Protein AF-A0ABD5S3D5-F1 (afdb_monomer)

Sequence (68 aa):
MLAHGMVHTYELSIPIFVTIWLTEFDSIDLLVTQLPVTTATVGAVVTGGYALFGLGALPGGVVVDRIG

pLDDT: mean 93.39, std 4.2, range [76.0, 98.0]

Mean predicted aligned error: 4.03 Å

Solvent-accessible surface area (ba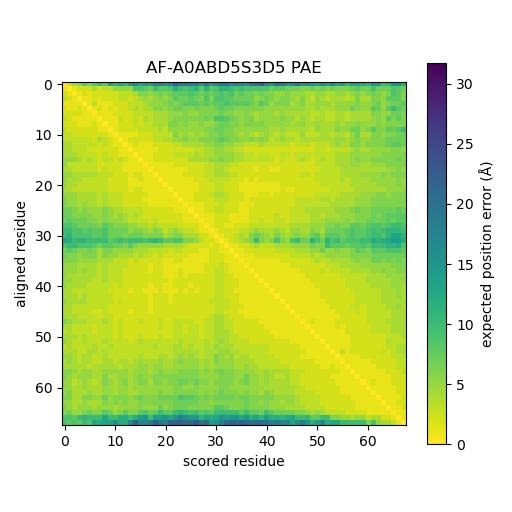ckbone atoms only — not comparable to full-atom values): 4018 Å² total; per-residue (Å²): 107,69,72,62,52,50,51,55,59,57,56,57,47,51,73,63,43,54,61,51,48,60,72,78,36,68,62,47,83,53,98,88,49,76,44,66,48,40,74,67,52,53,48,51,54,53,49,51,53,52,50,54,51,56,64,46,47,59,58,50,50,57,48,41,76,73,77,103

Radius of gyration: 15.67 Å; Cα contacts (8 Å, |Δi|>4): 25; chains: 1; bounding box: 30×29×39 Å

Secondary structure (DSSP, 8-state):
-HHHHHHHHHHTHHHHHHHHHHHH-SEEEETTEEEE--HHHHHHHHHHHHHHHHHHHHHHHHHHHHH-

Organism: NCBI:txid1776492

Foldseek 3Di:
DVVVVVVVVVVVVLVVCLVVCLVVAQWDDDPVDIDGNDPVVSVVVNVVVVVVVVVCVVVVVVVVVPPD

Structure (mmCIF, N/CA/C/O backbone):
data_AF-A0ABD5S3D5-F1
#
_entry.id   AF-A0ABD5S3D5-F1
#
loop_
_atom_site.group_PDB
_atom_site.id
_atom_site.type_symbol
_atom_site.label_atom_id
_atom_site.label_alt_id
_atom_site.label_comp_id
_atom_site.label_asym_id
_atom_site.label_entity_id
_atom_site.label_seq_id
_atom_site.pdbx_PDB_ins_code
_atom_site.Cartn_x
_atom_site.Cartn_y
_atom_site.Cartn_z
_atom_site.occupancy
_atom_site.B_iso_or_equiv
_atom_site.auth_seq_id
_atom_site.auth_comp_id
_atom_site.auth_asym_id
_atom_site.auth_atom_id
_atom_site.pdbx_PDB_model_num
ATOM 1 N N . MET A 1 1 ? 8.807 9.276 -18.071 1.00 81.50 1 MET A N 1
ATOM 2 C CA . MET A 1 1 ? 8.463 10.040 -16.848 1.00 81.50 1 MET A CA 1
ATOM 3 C C . MET A 1 1 ? 6.976 10.007 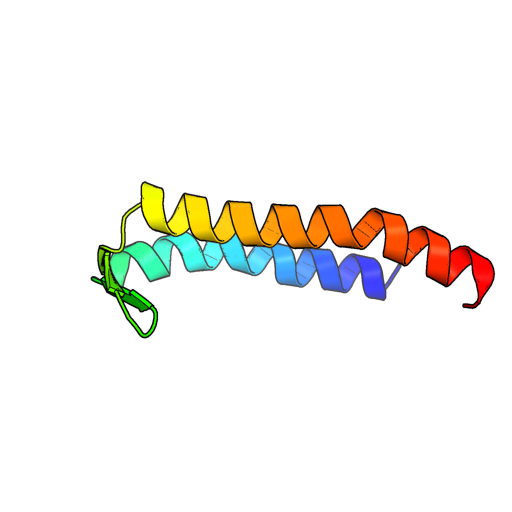-16.507 1.00 81.50 1 MET A C 1
ATOM 5 O O . MET A 1 1 ? 6.685 9.757 -15.350 1.00 81.50 1 MET A O 1
ATOM 9 N N . LEU A 1 2 ? 6.035 10.155 -17.457 1.00 89.00 2 LEU A N 1
ATOM 10 C CA . LEU A 1 2 ? 4.587 10.068 -17.164 1.00 89.00 2 LEU A CA 1
ATOM 11 C C . LEU A 1 2 ? 4.161 8.768 -16.457 1.00 89.00 2 LEU A C 1
ATOM 13 O O . LEU A 1 2 ? 3.559 8.840 -15.395 1.00 89.00 2 LEU A O 1
ATOM 17 N N . ALA A 1 3 ? 4.517 7.596 -16.995 1.00 83.69 3 ALA A N 1
ATOM 18 C CA . ALA A 1 3 ? 4.165 6.306 -16.384 1.00 83.69 3 ALA A CA 1
ATOM 19 C C . ALA A 1 3 ? 4.679 6.171 -14.940 1.00 83.69 3 ALA A C 1
ATOM 21 O O . ALA A 1 3 ? 3.934 5.797 -14.043 1.00 83.69 3 ALA A O 1
ATOM 22 N N . HIS A 1 4 ? 5.930 6.566 -14.705 1.00 84.56 4 HIS A N 1
ATOM 23 C CA . HIS A 1 4 ? 6.531 6.588 -13.373 1.00 84.56 4 HIS A CA 1
ATOM 24 C C . HIS A 1 4 ? 5.826 7.580 -12.425 1.00 84.56 4 HIS A C 1
ATOM 26 O O . HIS A 1 4 ? 5.516 7.239 -11.290 1.00 84.56 4 HIS A O 1
ATOM 32 N N . GLY A 1 5 ? 5.491 8.785 -12.900 1.00 87.06 5 GLY A N 1
ATOM 33 C CA . GLY A 1 5 ? 4.731 9.766 -12.117 1.00 87.06 5 GLY A CA 1
ATOM 34 C C . GLY A 1 5 ? 3.311 9.304 -11.772 1.00 87.06 5 GLY A C 1
ATOM 35 O O . GLY A 1 5 ? 2.824 9.586 -10.678 1.00 87.06 5 GLY A O 1
ATOM 36 N N . MET A 1 6 ? 2.658 8.547 -12.661 1.00 89.25 6 MET A N 1
ATOM 37 C CA . MET A 1 6 ? 1.359 7.931 -12.370 1.00 89.25 6 MET A CA 1
ATOM 38 C C . MET A 1 6 ? 1.469 6.893 -11.251 1.00 89.25 6 MET A C 1
ATOM 40 O O . MET A 1 6 ? 0.639 6.911 -10.350 1.00 89.25 6 MET A O 1
ATOM 44 N N . VAL A 1 7 ? 2.508 6.046 -11.255 1.00 88.25 7 VAL A N 1
ATOM 45 C CA . VAL A 1 7 ? 2.749 5.074 -10.171 1.00 88.25 7 VAL A CA 1
ATOM 46 C C . VAL A 1 7 ? 2.805 5.781 -8.820 1.00 88.25 7 VAL A C 1
ATOM 48 O O . VAL A 1 7 ? 2.028 5.440 -7.935 1.00 88.25 7 VAL A O 1
ATOM 51 N N . HIS A 1 8 ? 3.637 6.815 -8.684 1.00 88.81 8 HIS A N 1
ATOM 52 C CA . HIS A 1 8 ? 3.745 7.552 -7.423 1.00 88.81 8 HIS A CA 1
ATOM 53 C C . HIS A 1 8 ? 2.457 8.294 -7.048 1.00 88.81 8 HIS A C 1
ATOM 55 O O . HIS A 1 8 ? 2.113 8.374 -5.874 1.00 88.81 8 HIS A O 1
ATOM 61 N N . THR A 1 9 ? 1.696 8.793 -8.027 1.00 88.94 9 THR A N 1
ATOM 62 C CA . THR A 1 9 ? 0.389 9.417 -7.758 1.00 88.94 9 THR A CA 1
ATOM 63 C C . THR A 1 9 ? -0.569 8.426 -7.097 1.00 88.94 9 THR A C 1
ATOM 65 O O . THR A 1 9 ? -1.233 8.764 -6.119 1.00 88.94 9 THR A O 1
ATOM 68 N N . TYR A 1 10 ? -0.620 7.190 -7.595 1.00 87.38 10 TYR A N 1
ATOM 69 C CA . TYR A 1 10 ? -1.474 6.155 -7.017 1.00 87.38 10 TYR A CA 1
ATOM 70 C C . TYR A 1 10 ? -0.896 5.558 -5.731 1.00 87.38 10 TYR A C 1
ATOM 72 O O . TYR A 1 10 ? -1.661 5.211 -4.837 1.00 87.38 10 TYR A O 1
ATOM 80 N N . GLU A 1 11 ? 0.425 5.506 -5.580 1.00 90.38 11 GLU A N 1
ATOM 81 C CA . GLU A 1 11 ? 1.098 5.079 -4.348 1.00 90.38 11 GLU A CA 1
ATOM 82 C C . GLU A 1 11 ? 0.667 5.922 -3.135 1.00 90.38 11 GLU A C 1
ATOM 84 O O . GLU A 1 11 ? 0.357 5.392 -2.066 1.00 90.38 11 GLU A O 1
ATOM 89 N N . LEU A 1 12 ? 0.530 7.239 -3.333 1.00 88.94 12 LEU A N 1
ATOM 90 C CA . LEU A 1 12 ? 0.078 8.177 -2.301 1.00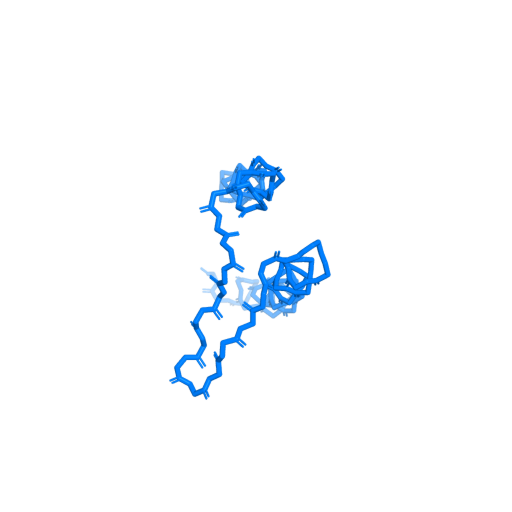 88.94 12 LEU A CA 1
ATOM 91 C C . LEU A 1 12 ? -1.376 7.966 -1.854 1.00 88.94 12 LEU A C 1
ATOM 93 O O . LEU A 1 12 ? -1.765 8.479 -0.805 1.00 88.94 12 LEU A O 1
ATOM 97 N N . SER A 1 13 ? -2.181 7.197 -2.593 1.00 91.31 13 SER A N 1
ATOM 98 C CA . SER A 1 13 ? -3.543 6.870 -2.160 1.00 91.31 13 SER A CA 1
ATOM 99 C C . SER A 1 13 ? -3.558 5.959 -0.929 1.00 91.31 13 SER A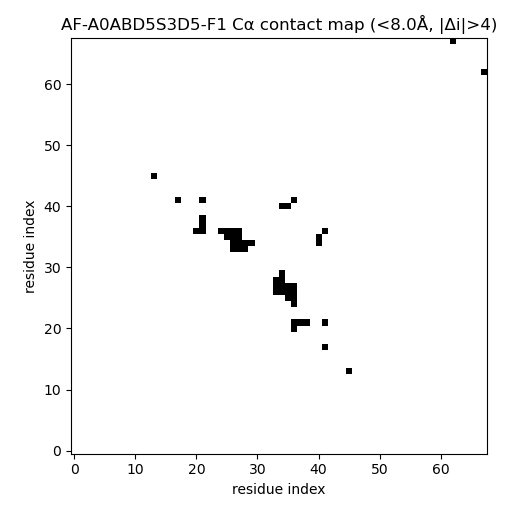 C 1
ATOM 101 O O . SER A 1 13 ? -4.437 6.099 -0.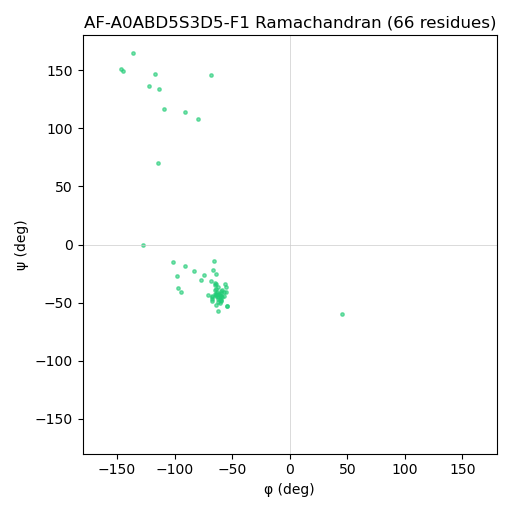081 1.00 91.31 13 SER A O 1
ATOM 103 N N . ILE A 1 14 ? -2.563 5.077 -0.769 1.00 94.31 14 ILE A N 1
ATOM 104 C CA . ILE A 1 14 ? -2.544 4.109 0.334 1.00 94.31 14 ILE A CA 1
ATOM 105 C C . ILE A 1 14 ? -2.457 4.803 1.702 1.00 94.31 14 ILE A C 1
ATOM 107 O O . ILE A 1 14 ? -3.323 4.536 2.533 1.00 94.31 14 ILE A O 1
ATOM 111 N N . PRO A 1 15 ? -1.506 5.722 1.966 1.00 91.38 15 PRO A N 1
ATOM 112 C CA . PRO A 1 15 ? -1.467 6.445 3.239 1.00 91.38 15 PRO A CA 1
ATOM 113 C C . PRO A 1 15 ? -2.761 7.201 3.571 1.00 91.38 15 PRO A C 1
ATOM 115 O O . PRO A 1 15 ? -3.134 7.275 4.739 1.00 91.38 15 PRO A O 1
ATOM 118 N N . ILE A 1 16 ? -3.452 7.735 2.556 1.00 91.44 16 ILE A N 1
ATOM 119 C CA . ILE A 1 16 ? -4.731 8.439 2.729 1.00 91.44 16 ILE A CA 1
ATOM 120 C C . ILE A 1 16 ? -5.820 7.462 3.174 1.00 91.44 16 ILE A C 1
ATOM 122 O O . ILE A 1 16 ? -6.585 7.761 4.087 1.00 91.44 16 ILE A O 1
ATOM 126 N N . PHE A 1 17 ? -5.893 6.292 2.544 1.00 94.94 17 PHE A N 1
ATOM 127 C CA . PHE A 1 17 ? -6.956 5.336 2.820 1.00 94.94 17 PHE A CA 1
ATOM 128 C C . PHE A 1 17 ? -6.707 4.447 4.038 1.00 94.94 17 PHE A C 1
ATOM 130 O O . PHE A 1 17 ? -7.676 3.982 4.622 1.00 94.94 17 PHE A O 1
ATOM 137 N N . VAL A 1 18 ? -5.461 4.238 4.478 1.00 96.62 18 VAL A N 1
ATOM 138 C CA . VAL A 1 18 ? -5.162 3.416 5.669 1.00 96.62 18 VAL A CA 1
ATOM 139 C C . VAL A 1 18 ? -5.906 3.915 6.908 1.00 96.62 18 VAL A C 1
ATOM 141 O O . VAL A 1 18 ? -6.429 3.105 7.670 1.00 96.62 18 VAL A O 1
ATOM 144 N N . THR A 1 19 ? -5.993 5.231 7.104 1.00 95.06 19 THR A N 1
ATOM 145 C CA . THR A 1 19 ? -6.737 5.806 8.233 1.00 95.06 19 THR A CA 1
ATOM 146 C C . THR A 1 19 ? -8.234 5.558 8.094 1.00 95.06 19 THR A C 1
ATOM 148 O O . THR A 1 19 ? -8.855 5.116 9.052 1.00 95.06 19 THR A O 1
ATOM 151 N N . ILE A 1 20 ? -8.786 5.762 6.897 1.00 96.56 20 ILE A N 1
ATOM 152 C CA . ILE A 1 20 ? -10.203 5.534 6.588 1.00 96.56 20 ILE A CA 1
ATOM 153 C C . ILE A 1 20 ? -10.564 4.055 6.765 1.00 96.56 20 ILE A C 1
ATOM 155 O O . ILE A 1 20 ? -11.595 3.726 7.335 1.00 96.56 20 ILE A O 1
ATOM 159 N N . TRP A 1 21 ? -9.718 3.130 6.317 1.00 97.12 21 TRP A N 1
ATOM 160 C CA . TRP A 1 21 ? -10.000 1.702 6.433 1.00 97.12 21 TRP A CA 1
ATOM 161 C C . TRP A 1 21 ? -10.051 1.234 7.882 1.00 97.12 21 TRP A C 1
ATOM 163 O O . TRP A 1 21 ? -10.908 0.428 8.220 1.00 97.12 21 TRP A O 1
ATOM 173 N N . LEU A 1 22 ? -9.161 1.758 8.729 1.00 97.19 22 LEU A N 1
ATOM 174 C CA . LEU A 1 22 ? -9.146 1.451 10.158 1.00 97.19 22 LEU A CA 1
ATOM 175 C C . LEU A 1 22 ? -10.374 1.991 10.904 1.00 97.19 22 LEU A C 1
ATOM 177 O O . LEU A 1 22 ? -10.656 1.500 11.993 1.00 97.19 22 LEU A O 1
ATOM 181 N N . THR A 1 23 ? -11.067 3.002 10.368 1.00 97.62 23 THR A N 1
ATOM 182 C CA . THR A 1 23 ? -12.263 3.581 10.999 1.00 97.62 23 THR A CA 1
ATOM 183 C C . THR A 1 23 ? -13.563 3.022 10.442 1.00 97.62 23 THR A C 1
ATOM 185 O O . THR A 1 23 ? -14.514 2.858 11.196 1.00 97.62 23 THR A O 1
ATOM 188 N N . GLU A 1 24 ? -13.621 2.755 9.138 1.00 98.00 24 GLU A N 1
ATOM 189 C CA . GLU A 1 24 ? -14.862 2.380 8.450 1.00 98.00 24 GLU A CA 1
ATOM 190 C C . GLU A 1 24 ? -15.111 0.869 8.406 1.00 98.00 24 GLU A C 1
ATOM 192 O O . GLU A 1 24 ? -16.237 0.443 8.151 1.00 98.00 24 GLU A O 1
ATOM 197 N N . PHE A 1 25 ? -14.083 0.044 8.621 1.00 97.31 25 PHE A N 1
ATOM 198 C CA . PHE A 1 25 ? -14.210 -1.408 8.537 1.00 97.31 25 PHE A CA 1
ATOM 199 C C . PHE A 1 25 ? -13.807 -2.084 9.841 1.00 97.31 25 PHE A C 1
ATOM 201 O O . PHE A 1 25 ? -12.757 -1.794 10.403 1.00 97.31 25 PHE A O 1
ATOM 208 N N . ASP A 1 26 ? -14.603 -3.070 10.253 1.00 97.19 26 ASP A N 1
ATOM 209 C CA . ASP A 1 26 ? -14.321 -3.891 11.435 1.00 97.19 26 ASP A CA 1
ATOM 210 C C . ASP A 1 26 ? -13.657 -5.230 11.080 1.00 97.19 26 ASP A C 1
ATOM 212 O O . ASP A 1 26 ? -12.925 -5.818 11.883 1.00 97.19 26 ASP A O 1
ATOM 216 N N . SER A 1 27 ? -13.901 -5.745 9.868 1.00 96.50 27 SER A N 1
ATOM 217 C CA . SER A 1 27 ? -13.405 -7.057 9.446 1.00 96.50 27 SER A CA 1
ATOM 218 C C . SER A 1 27 ? -13.066 -7.145 7.956 1.00 96.50 27 SER A C 1
ATOM 220 O O . SER A 1 27 ? -13.643 -6.449 7.126 1.00 96.50 27 SER A O 1
ATOM 222 N N . ILE A 1 28 ? -12.101 -8.009 7.643 1.00 94.50 28 ILE A N 1
ATOM 223 C CA . ILE A 1 28 ? -11.632 -8.371 6.306 1.00 94.50 28 ILE A CA 1
ATOM 224 C C . ILE A 1 28 ? -12.100 -9.797 6.037 1.00 94.50 28 ILE A C 1
ATOM 226 O O . ILE A 1 28 ? -11.665 -10.727 6.720 1.00 94.50 28 ILE A O 1
ATOM 230 N N . ASP A 1 29 ? -12.953 -9.970 5.035 1.00 94.25 29 ASP A N 1
ATOM 231 C CA . ASP A 1 29 ? -13.450 -11.279 4.621 1.00 94.25 29 ASP A CA 1
ATOM 232 C C . ASP A 1 29 ? -12.544 -11.868 3.528 1.00 94.25 29 ASP A C 1
ATOM 234 O O . ASP A 1 29 ? -12.428 -11.331 2.425 1.00 94.25 29 ASP A O 1
ATOM 238 N N . LEU A 1 30 ? -11.862 -12.968 3.837 1.00 90.25 30 LEU A N 1
ATOM 239 C CA . LEU A 1 30 ? -10.929 -13.661 2.950 1.00 90.25 30 LEU A CA 1
ATOM 240 C C . LEU A 1 30 ? -11.469 -15.046 2.601 1.00 90.25 30 LEU A C 1
ATOM 242 O O . LEU A 1 30 ? -10.886 -16.021 3.058 1.00 90.25 30 LEU A O 1
ATOM 246 N N . LEU A 1 31 ? -12.542 -15.130 1.803 1.00 92.62 31 LEU A N 1
ATOM 247 C CA . LEU A 1 31 ? -13.217 -16.331 1.251 1.00 92.62 31 LEU A CA 1
ATOM 248 C C . LEU A 1 31 ? -13.476 -17.504 2.229 1.00 92.62 31 LEU A C 1
ATOM 250 O O . LEU A 1 31 ? -14.609 -17.936 2.391 1.00 92.62 31 LEU A O 1
ATOM 254 N N . VAL A 1 32 ? -12.423 -18.056 2.824 1.00 94.94 32 VAL A N 1
ATOM 255 C CA . VAL A 1 32 ? -12.378 -19.128 3.822 1.00 94.94 32 VAL A CA 1
ATOM 256 C C . VAL A 1 32 ? -12.167 -18.640 5.265 1.00 94.94 32 VAL A C 1
ATOM 258 O O . VAL A 1 32 ? -12.367 -19.421 6.191 1.00 94.94 32 VAL A O 1
ATOM 261 N N . THR A 1 33 ? -11.741 -17.393 5.490 1.00 94.25 33 THR A N 1
ATOM 262 C CA . THR A 1 33 ? -11.431 -16.857 6.831 1.00 94.25 33 THR A CA 1
ATOM 263 C C . THR A 1 33 ? -11.792 -15.384 6.955 1.00 94.25 33 THR A C 1
ATOM 265 O O . THR A 1 33 ? -11.617 -14.645 5.997 1.00 94.25 33 THR A O 1
ATOM 268 N N . GLN A 1 34 ? -12.170 -14.932 8.150 1.00 96.19 34 GLN A N 1
ATOM 269 C CA . GLN A 1 34 ? -12.394 -13.518 8.455 1.00 96.19 34 GLN A CA 1
ATOM 270 C C . GLN A 1 34 ? -11.336 -13.026 9.454 1.00 96.19 34 GLN A C 1
ATOM 272 O O . GLN A 1 34 ? -11.056 -13.700 10.447 1.00 96.19 34 GLN A O 1
ATOM 277 N N . LEU A 1 35 ? -10.741 -11.861 9.197 1.00 96.19 35 LEU A N 1
ATOM 278 C CA . LEU A 1 35 ? -9.743 -11.227 10.065 1.00 96.19 35 LEU A CA 1
ATOM 279 C C . LEU A 1 35 ? -10.260 -9.879 10.584 1.00 96.19 35 LEU A C 1
ATOM 281 O O . LEU A 1 35 ? -10.953 -9.185 9.847 1.00 96.19 35 LEU A O 1
ATOM 285 N N . PRO A 1 36 ? -9.919 -9.453 11.810 1.00 97.12 36 PRO A N 1
ATOM 286 C CA . PRO A 1 36 ? -10.244 -8.106 12.268 1.00 97.12 36 PRO A CA 1
ATOM 287 C C . PRO A 1 36 ? -9.429 -7.055 11.505 1.00 97.12 36 PRO A C 1
ATOM 289 O O . PRO A 1 36 ? -8.256 -7.272 11.173 1.00 97.12 36 PRO A O 1
ATOM 292 N N . VAL A 1 37 ? -10.024 -5.889 11.274 1.00 97.81 37 VAL A N 1
ATOM 293 C CA . VAL A 1 37 ? -9.308 -4.726 10.742 1.00 97.81 37 VAL A CA 1
ATOM 294 C C . VAL A 1 37 ? -8.552 -4.070 11.893 1.00 97.81 37 VAL A C 1
ATOM 296 O O . VAL A 1 37 ? -9.120 -3.492 12.810 1.00 97.81 37 VAL A O 1
ATOM 299 N N . THR A 1 38 ? -7.234 -4.218 11.875 1.00 97.88 38 THR A N 1
ATOM 300 C CA . THR A 1 38 ? -6.317 -3.659 12.869 1.00 97.88 38 THR A CA 1
ATOM 301 C C . THR A 1 38 ? -5.125 -3.050 12.147 1.00 97.88 38 THR A C 1
ATOM 303 O O . THR A 1 38 ? -4.865 -3.354 10.981 1.00 97.88 38 THR A O 1
ATOM 306 N N . THR A 1 39 ? -4.340 -2.233 12.844 1.00 97.50 39 THR A N 1
ATOM 307 C CA . THR A 1 39 ? -3.088 -1.691 12.292 1.00 97.50 39 THR A CA 1
ATOM 308 C C . THR A 1 39 ? -2.150 -2.797 11.807 1.00 97.50 39 THR A C 1
ATOM 310 O O . THR A 1 39 ? -1.513 -2.649 10.766 1.00 97.50 39 THR A O 1
ATOM 313 N N . ALA A 1 40 ? -2.109 -3.931 12.514 1.00 97.38 40 ALA A N 1
ATOM 314 C CA . ALA A 1 40 ? -1.301 -5.083 12.137 1.00 97.38 40 ALA A CA 1
ATOM 315 C C . ALA A 1 40 ? -1.796 -5.752 10.846 1.00 97.38 40 ALA A C 1
ATOM 317 O O . ALA A 1 40 ? -0.992 -6.021 9.956 1.00 97.38 40 ALA A O 1
ATOM 318 N N . THR A 1 41 ? -3.103 -6.002 10.713 1.00 96.81 41 THR A N 1
ATOM 319 C CA . THR A 1 41 ? -3.652 -6.683 9.529 1.00 96.81 41 THR A CA 1
ATOM 320 C C . THR A 1 41 ? -3.606 -5.784 8.294 1.00 96.81 41 THR A C 1
ATOM 322 O O . THR A 1 41 ? -3.136 -6.224 7.247 1.00 96.81 41 THR A O 1
ATOM 325 N N . VAL A 1 42 ? -3.971 -4.504 8.421 1.00 96.62 42 VAL A N 1
ATOM 326 C CA . VAL A 1 42 ? -3.844 -3.516 7.334 1.00 96.62 42 VAL A CA 1
ATOM 327 C C . VAL A 1 42 ? -2.377 -3.331 6.935 1.00 96.62 42 VAL A C 1
ATOM 329 O O . VAL A 1 42 ? -2.051 -3.371 5.750 1.00 96.62 42 VAL A O 1
ATOM 332 N N . GLY A 1 43 ? -1.471 -3.205 7.910 1.00 95.94 43 GLY A N 1
ATOM 333 C CA . GLY A 1 43 ? -0.035 -3.087 7.659 1.00 95.94 43 GLY A CA 1
ATOM 334 C C . GLY A 1 43 ? 0.544 -4.294 6.920 1.00 95.94 43 GLY A C 1
ATOM 335 O O . GLY A 1 43 ? 1.320 -4.121 5.980 1.00 95.94 43 GLY A O 1
ATOM 336 N N . ALA A 1 44 ? 0.135 -5.511 7.287 1.00 96.25 44 ALA A N 1
ATOM 337 C CA . ALA A 1 44 ? 0.552 -6.733 6.606 1.00 96.25 44 ALA A CA 1
ATOM 338 C C . ALA A 1 44 ? 0.065 -6.777 5.148 1.00 96.25 44 ALA A C 1
ATOM 340 O O . ALA A 1 44 ? 0.854 -7.084 4.254 1.00 96.25 44 ALA A O 1
ATOM 341 N N . VAL A 1 45 ? -1.197 -6.414 4.891 1.00 95.12 45 VAL A N 1
ATOM 342 C CA . VAL A 1 45 ? -1.766 -6.359 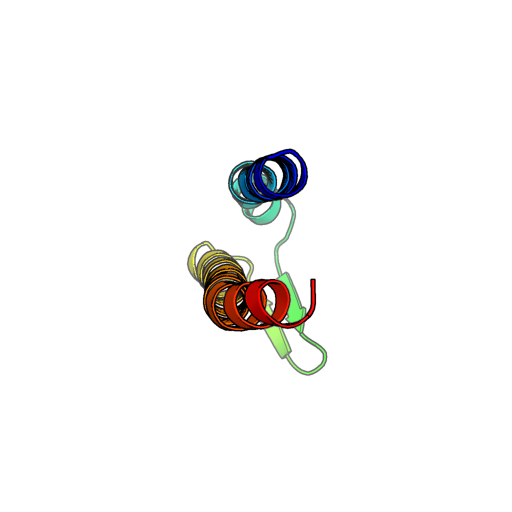3.532 1.00 95.12 45 VAL A CA 1
ATOM 343 C C . VAL A 1 45 ? -1.029 -5.336 2.669 1.00 95.12 45 VAL A C 1
ATOM 345 O O . VAL A 1 45 ? -0.581 -5.664 1.571 1.00 95.12 45 VAL A O 1
ATOM 348 N N . VAL A 1 46 ? -0.848 -4.115 3.180 1.00 95.62 46 VAL A N 1
ATOM 349 C CA . VAL A 1 46 ? -0.141 -3.039 2.472 1.00 95.62 46 VAL A CA 1
ATOM 350 C C . VAL A 1 46 ? 1.303 -3.444 2.174 1.00 95.62 46 VAL A C 1
ATOM 352 O O . VAL A 1 46 ? 1.757 -3.321 1.038 1.00 95.62 46 VAL A O 1
ATOM 355 N N . THR A 1 47 ? 2.010 -3.995 3.163 1.00 95.94 47 THR A N 1
ATOM 356 C CA . THR A 1 47 ? 3.392 -4.473 2.997 1.00 95.94 47 THR A CA 1
ATOM 357 C C . THR A 1 47 ? 3.477 -5.583 1.954 1.00 95.94 47 THR A C 1
ATOM 359 O O . THR A 1 47 ? 4.359 -5.550 1.100 1.00 95.94 47 THR A O 1
ATOM 362 N N . GLY A 1 48 ? 2.548 -6.543 1.981 1.00 96.81 48 GLY A N 1
ATOM 363 C CA . GLY A 1 48 ? 2.471 -7.611 0.986 1.00 96.81 48 GLY A CA 1
ATOM 364 C C . GLY A 1 48 ? 2.279 -7.069 -0.432 1.00 96.81 48 GLY A C 1
ATOM 365 O O . GLY A 1 48 ? 2.992 -7.478 -1.346 1.00 96.81 48 GLY A O 1
ATOM 366 N N . GLY A 1 49 ? 1.382 -6.095 -0.608 1.00 93.38 49 GLY A N 1
ATOM 367 C CA . GLY A 1 49 ? 1.172 -5.420 -1.890 1.00 93.38 49 GLY A CA 1
ATOM 368 C C . GLY A 1 49 ? 2.433 -4.718 -2.404 1.00 93.38 49 GLY A C 1
ATOM 369 O O . GLY A 1 49 ? 2.841 -4.942 -3.544 1.00 93.38 49 GLY A O 1
ATOM 370 N N . TYR A 1 50 ? 3.101 -3.936 -1.550 1.00 92.88 50 TYR A N 1
ATOM 371 C CA . TYR A 1 50 ? 4.357 -3.266 -1.905 1.00 92.88 50 TYR A CA 1
ATOM 372 C C . TYR A 1 50 ? 5.493 -4.241 -2.206 1.00 92.88 50 TYR A C 1
ATOM 374 O O . TYR A 1 50 ? 6.269 -4.006 -3.131 1.00 92.88 50 TYR A O 1
ATOM 382 N N . ALA A 1 51 ? 5.584 -5.348 -1.468 1.00 96.00 51 ALA A N 1
ATOM 383 C CA . ALA A 1 51 ? 6.574 -6.382 -1.729 1.00 96.00 51 ALA A CA 1
ATOM 384 C C . ALA A 1 51 ? 6.367 -6.996 -3.120 1.00 96.00 51 ALA A C 1
ATOM 386 O O . ALA A 1 51 ? 7.321 -7.086 -3.888 1.00 96.00 51 ALA A O 1
ATOM 387 N N . LEU A 1 52 ? 5.129 -7.353 -3.481 1.00 95.56 52 LEU A N 1
ATOM 388 C CA . LEU A 1 52 ? 4.808 -7.870 -4.815 1.00 95.56 52 LEU A CA 1
ATOM 389 C C . LEU A 1 52 ? 5.112 -6.847 -5.916 1.00 95.56 52 LEU A C 1
ATOM 391 O O . LEU A 1 52 ? 5.701 -7.205 -6.935 1.00 95.56 52 LEU A O 1
ATOM 395 N N . PHE A 1 53 ? 4.767 -5.576 -5.697 1.00 91.94 53 PHE A N 1
ATOM 396 C CA . PHE A 1 53 ? 5.084 -4.496 -6.630 1.00 91.94 53 PHE A CA 1
ATOM 397 C C . PHE A 1 53 ? 6.600 -4.339 -6.833 1.00 91.94 53 PHE A C 1
ATOM 399 O O . PHE A 1 53 ? 7.079 -4.352 -7.966 1.00 91.94 53 PHE A O 1
ATOM 406 N N . GLY A 1 54 ? 7.370 -4.257 -5.745 1.00 92.12 54 GLY A N 1
ATOM 407 C CA . GLY A 1 54 ? 8.827 -4.130 -5.797 1.00 92.12 54 GLY A CA 1
ATOM 408 C C . GLY A 1 54 ? 9.505 -5.339 -6.445 1.00 92.12 54 GLY A C 1
ATOM 409 O O . GLY A 1 54 ? 10.400 -5.174 -7.274 1.00 92.12 54 GLY A O 1
ATOM 410 N N . LEU A 1 55 ? 9.035 -6.552 -6.137 1.00 96.56 55 LEU A N 1
ATOM 411 C CA . LEU A 1 55 ? 9.503 -7.783 -6.779 1.00 96.56 55 LEU A CA 1
ATOM 412 C C . LEU A 1 55 ? 9.217 -7.792 -8.283 1.00 96.56 55 LEU A C 1
ATOM 414 O O . LEU A 1 55 ? 10.041 -8.292 -9.041 1.00 96.56 55 LEU A O 1
ATOM 418 N N . GLY A 1 56 ? 8.082 -7.240 -8.719 1.00 94.44 56 GLY A N 1
ATOM 419 C CA . GLY A 1 56 ? 7.729 -7.109 -10.133 1.00 94.44 56 GLY A CA 1
ATOM 420 C C . GLY A 1 56 ? 8.496 -6.005 -10.869 1.00 94.44 56 GLY A C 1
ATOM 421 O O . GLY A 1 56 ? 8.717 -6.116 -12.075 1.00 94.44 56 GLY A O 1
ATOM 422 N N . ALA A 1 57 ? 8.952 -4.967 -10.164 1.00 92.31 57 ALA A N 1
ATOM 423 C CA . ALA A 1 57 ? 9.623 -3.820 -10.772 1.00 92.31 57 ALA A CA 1
ATOM 424 C C . ALA A 1 57 ? 10.955 -4.192 -11.448 1.00 92.31 57 ALA A C 1
ATOM 426 O O . ALA A 1 57 ? 11.216 -3.755 -12.569 1.00 92.31 57 ALA A O 1
ATOM 427 N N . LEU A 1 58 ? 11.777 -5.032 -10.807 1.00 93.31 58 LEU A N 1
ATOM 428 C CA . LEU A 1 58 ? 13.061 -5.482 -11.362 1.00 93.31 58 LEU A CA 1
ATOM 429 C C . LEU A 1 58 ? 12.899 -6.284 -12.675 1.00 93.31 58 LEU A C 1
ATOM 431 O O . LEU A 1 58 ? 13.472 -5.873 -13.686 1.00 93.31 58 LEU A O 1
ATOM 435 N N . PRO A 1 59 ? 12.142 -7.401 -12.723 1.00 95.31 59 PRO A N 1
ATOM 436 C CA . PRO A 1 59 ? 11.942 -8.140 -13.964 1.00 95.31 59 PRO A CA 1
ATOM 437 C C . PRO A 1 59 ? 11.180 -7.315 -15.004 1.00 95.31 59 PRO A C 1
ATOM 439 O O . PRO A 1 59 ? 11.496 -7.420 -16.185 1.00 95.31 59 PRO A O 1
ATOM 442 N N . GLY A 1 60 ? 10.231 -6.466 -14.590 1.00 92.44 60 GLY A N 1
ATOM 443 C CA . GLY A 1 60 ? 9.529 -5.551 -15.492 1.00 92.44 60 GLY A CA 1
ATOM 444 C C . GLY A 1 60 ? 10.485 -4.601 -16.216 1.00 92.44 60 GLY A C 1
ATOM 445 O O . GLY A 1 60 ? 10.405 -4.479 -17.436 1.00 92.44 60 GLY A O 1
ATOM 446 N N . GLY A 1 61 ? 11.441 -4.010 -15.492 1.00 91.12 61 GLY A N 1
ATOM 447 C CA . GLY A 1 61 ? 12.502 -3.191 -16.086 1.00 91.12 61 GLY A CA 1
ATOM 448 C C . GLY A 1 61 ? 13.358 -3.978 -17.080 1.00 91.12 61 GLY A C 1
ATOM 449 O O . GLY A 1 61 ? 13.525 -3.552 -18.217 1.00 91.12 61 GLY A O 1
ATOM 450 N N . VAL A 1 62 ? 13.806 -5.181 -16.700 1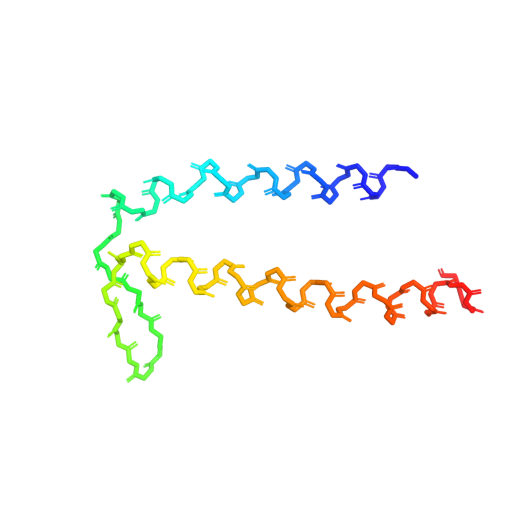.00 95.81 62 VAL A N 1
ATOM 451 C CA . VAL A 1 62 ? 14.606 -6.052 -17.584 1.00 95.81 62 VAL A CA 1
ATOM 452 C C . VAL A 1 62 ? 13.864 -6.417 -18.873 1.00 95.81 62 VAL A C 1
ATOM 454 O O 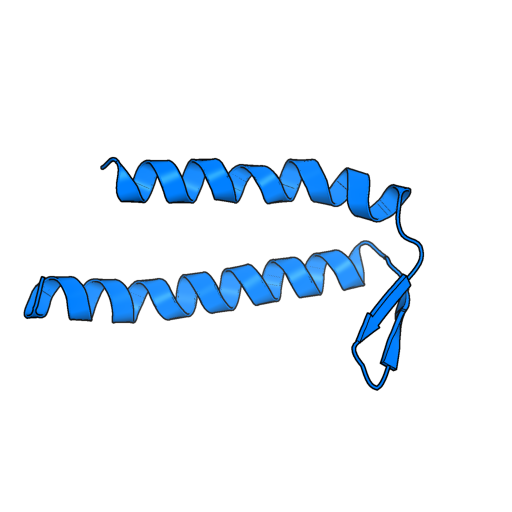. VAL A 1 62 ? 14.481 -6.503 -19.933 1.00 95.81 62 VAL A O 1
ATOM 457 N N . VAL A 1 63 ? 12.558 -6.688 -18.796 1.00 95.50 63 VAL A N 1
ATOM 458 C CA . VAL A 1 63 ? 11.745 -7.017 -19.975 1.00 95.50 63 VAL A CA 1
ATOM 459 C C . VAL A 1 63 ? 11.623 -5.803 -20.892 1.00 95.50 63 VAL A C 1
ATOM 461 O O . VAL A 1 63 ? 11.916 -5.932 -22.080 1.00 95.50 63 VAL A O 1
ATOM 464 N N . VAL A 1 64 ? 11.276 -4.635 -20.343 1.00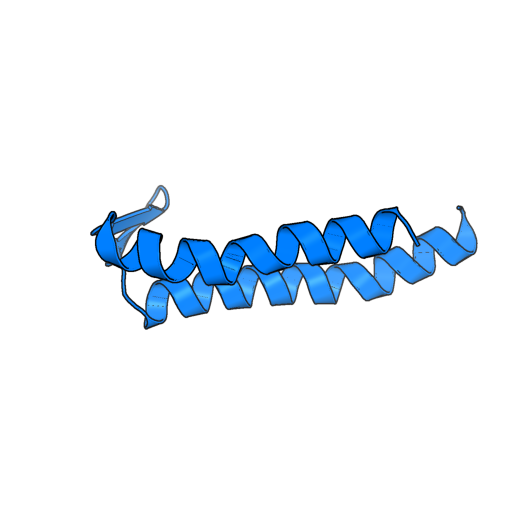 92.62 64 VAL A N 1
ATOM 465 C CA . VAL A 1 64 ? 11.159 -3.387 -21.116 1.00 92.62 64 VAL A CA 1
ATOM 466 C C . VAL A 1 64 ? 12.476 -3.025 -21.805 1.00 92.62 64 VAL A C 1
ATOM 468 O O . VAL A 1 64 ? 12.475 -2.650 -22.974 1.00 92.62 64 VAL A O 1
ATOM 471 N N . ASP A 1 65 ? 13.615 -3.232 -21.142 1.00 94.06 65 ASP A N 1
ATOM 472 C CA . ASP A 1 65 ? 14.936 -2.985 -21.735 1.00 94.06 65 ASP A CA 1
ATOM 473 C C . ASP A 1 65 ? 15.239 -3.895 -22.940 1.00 94.06 65 ASP A C 1
ATOM 475 O O . ASP A 1 65 ? 16.056 -3.551 -23.795 1.00 94.06 65 ASP A O 1
ATOM 479 N N . ARG A 1 66 ? 14.611 -5.077 -23.016 1.00 94.38 66 ARG A N 1
ATOM 480 C CA . ARG A 1 66 ? 14.864 -6.064 -24.077 1.00 94.38 66 ARG A CA 1
ATOM 481 C C . ARG A 1 66 ? 13.905 -5.965 -25.251 1.00 94.38 66 ARG A C 1
ATOM 483 O O . ARG A 1 66 ? 14.338 -6.193 -26.379 1.00 94.38 66 ARG A O 1
ATOM 490 N N . ILE A 1 67 ? 12.619 -5.737 -24.993 1.00 94.38 67 ILE A N 1
ATOM 491 C CA . ILE A 1 67 ? 11.571 -5.851 -26.020 1.00 94.38 67 ILE A CA 1
ATOM 492 C C . ILE A 1 67 ? 10.670 -4.617 -26.152 1.00 94.38 67 ILE A C 1
ATOM 494 O O . ILE A 1 67 ? 9.828 -4.607 -27.049 1.00 94.38 67 ILE A O 1
ATOM 498 N N . GLY A 1 68 ? 10.888 -3.576 -25.342 1.00 76.00 68 GLY A N 1
ATOM 499 C CA . GLY A 1 68 ? 10.070 -2.356 -25.316 1.00 76.00 68 GLY A CA 1
ATOM 500 C C . GLY A 1 68 ? 8.763 -2.530 -24.559 1.00 76.00 68 GLY A C 1
ATOM 501 O O . GLY A 1 68 ? 7.783 -1.874 -24.973 1.00 76.00 68 GLY A O 1
#

InterPro domains:
  IPR036259 MFS transporter superfamily [SSF103473] (29-68)